Protein AF-B7Q9S5-F1 (afdb_monomer_lite)

Secondary structure (DSSP, 8-state):
-----------------THHHHHHHHHHHHHHHH-GGG--SSHHHHHHHHHHSS------HHHHHHHHHHTT--S----S--SS---------TT-TTHHHHHHHHHHHHHTTHHHHHHHHHS---S---THHHHTTS-----HHHHHHHHHHHHHHHHHHHHHHHHHHHHHHS---

Structure (mmCIF, N/CA/C/O backbone):
data_AF-B7Q9S5-F1
#
_entry.id   AF-B7Q9S5-F1
#
loop_
_atom_site.group_PDB
_atom_site.id
_atom_site.type_symbol
_atom_site.label_atom_id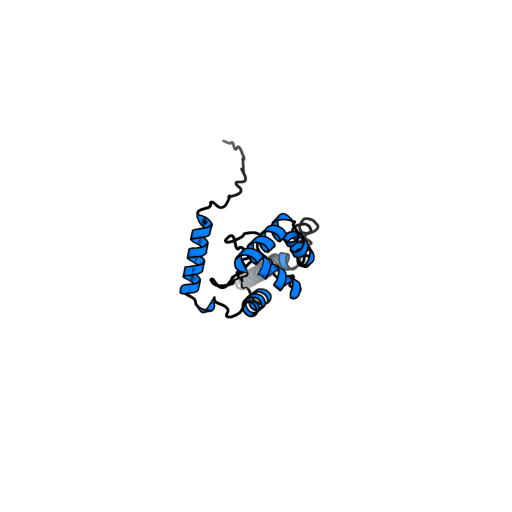
_atom_site.label_alt_id
_atom_site.label_comp_id
_atom_site.label_asym_id
_atom_site.label_entity_id
_atom_site.label_seq_id
_atom_site.pdbx_PDB_ins_code
_atom_site.Cartn_x
_atom_site.Cartn_y
_atom_site.Cartn_z
_atom_site.occupancy
_atom_site.B_iso_or_equiv
_atom_site.auth_seq_id
_atom_site.auth_comp_id
_atom_site.auth_asym_id
_atom_site.auth_atom_id
_atom_site.pdbx_PDB_model_num
ATOM 1 N N . MET A 1 1 ? 49.958 32.381 -12.993 1.00 36.09 1 MET A N 1
ATOM 2 C CA . MET A 1 1 ? 50.222 31.942 -11.601 1.00 36.09 1 MET A CA 1
ATOM 3 C C . MET A 1 1 ? 48.878 31.532 -11.014 1.00 36.09 1 MET A C 1
ATOM 5 O O . MET A 1 1 ? 48.011 32.384 -10.940 1.00 36.09 1 MET A O 1
ATOM 9 N N . LEU A 1 2 ? 48.546 30.232 -10.955 1.00 29.56 2 LEU A N 1
ATOM 10 C CA . LEU A 1 2 ? 48.777 29.331 -9.799 1.00 29.56 2 LEU A CA 1
ATOM 11 C C . LEU A 1 2 ? 48.291 30.002 -8.497 1.00 29.56 2 LEU A C 1
ATOM 13 O O . LEU A 1 2 ? 48.839 31.034 -8.139 1.00 29.56 2 LEU A O 1
ATOM 17 N N . LYS A 1 3 ? 47.311 29.487 -7.745 1.00 26.48 3 LYS A N 1
ATOM 18 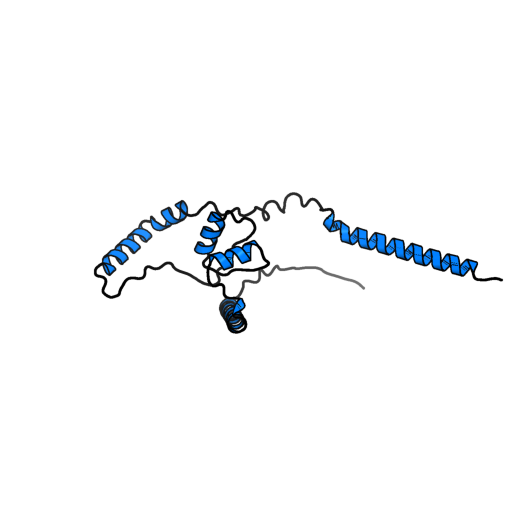C CA . LYS A 1 3 ? 47.212 28.105 -7.254 1.00 26.48 3 LYS A CA 1
ATOM 19 C C . LYS A 1 3 ? 45.807 27.827 -6.673 1.00 26.48 3 LYS A C 1
ATOM 21 O O . LYS A 1 3 ? 45.193 28.703 -6.079 1.00 26.48 3 LYS A O 1
ATOM 26 N N . THR A 1 4 ? 45.358 26.591 -6.861 1.00 43.56 4 THR A N 1
ATOM 27 C CA . THR A 1 4 ? 44.243 25.868 -6.217 1.00 43.56 4 THR A CA 1
ATOM 28 C C . THR A 1 4 ? 44.254 25.911 -4.687 1.00 43.56 4 THR A C 1
ATOM 30 O O . THR A 1 4 ? 45.339 25.878 -4.119 1.00 43.56 4 THR A O 1
ATOM 33 N N . ASP A 1 5 ? 43.079 25.751 -4.057 1.00 29.09 5 ASP A N 1
ATOM 34 C CA . ASP A 1 5 ? 42.894 24.640 -3.110 1.00 29.09 5 ASP A CA 1
ATOM 35 C C . ASP A 1 5 ? 41.444 24.138 -2.973 1.00 29.09 5 ASP A C 1
ATOM 37 O O . ASP A 1 5 ? 40.469 24.844 -3.219 1.00 29.09 5 ASP A O 1
ATOM 41 N N . ARG A 1 6 ? 41.358 22.834 -2.690 1.00 35.78 6 ARG A N 1
ATOM 42 C CA . ARG A 1 6 ? 40.204 21.928 -2.786 1.00 35.78 6 ARG A CA 1
ATOM 43 C C . ARG A 1 6 ? 39.380 21.837 -1.489 1.00 35.78 6 ARG A C 1
ATOM 45 O O . ARG A 1 6 ? 39.939 21.849 -0.405 1.00 35.78 6 ARG A O 1
ATOM 52 N N . LYS A 1 7 ? 38.105 21.461 -1.687 1.00 31.69 7 LYS A N 1
ATOM 53 C CA . LYS A 1 7 ? 37.241 20.578 -0.861 1.00 31.69 7 LYS A CA 1
ATOM 54 C C . LYS A 1 7 ? 36.783 21.049 0.533 1.00 31.69 7 LYS A C 1
ATOM 56 O O . LYS A 1 7 ? 37.533 21.016 1.496 1.00 31.69 7 LYS A O 1
ATOM 61 N N . SER A 1 8 ? 35.458 21.140 0.674 1.00 27.91 8 SER A N 1
ATOM 62 C CA . SER A 1 8 ? 34.717 20.272 1.601 1.00 27.91 8 SER A CA 1
ATOM 63 C C . SER A 1 8 ? 33.310 20.027 1.047 1.00 27.91 8 SER A C 1
ATOM 65 O O . SER A 1 8 ? 32.519 20.954 0.896 1.00 27.91 8 SER A O 1
ATOM 67 N N . VAL A 1 9 ? 33.034 18.776 0.676 1.00 38.50 9 VAL A N 1
ATOM 68 C CA . VAL A 1 9 ? 31.695 18.282 0.340 1.00 38.50 9 VAL A CA 1
ATOM 69 C C . VAL A 1 9 ? 31.073 17.865 1.667 1.00 38.50 9 VAL A C 1
ATOM 71 O O . VAL A 1 9 ? 31.363 16.786 2.178 1.00 38.50 9 VAL A O 1
ATOM 74 N N . GLY A 1 10 ? 30.284 18.759 2.258 1.00 28.42 10 GLY A N 1
ATOM 75 C CA . GLY A 1 10 ? 29.414 18.432 3.379 1.00 28.42 10 GLY A CA 1
ATOM 76 C C . GLY A 1 10 ? 28.127 17.831 2.833 1.00 28.42 10 GLY A C 1
ATOM 77 O O . GLY A 1 10 ? 27.318 18.547 2.249 1.00 28.42 10 GLY A O 1
ATOM 78 N N . GLY A 1 11 ? 27.967 16.516 2.984 1.00 35.59 11 GLY A N 1
ATOM 79 C CA . GLY A 1 11 ? 26.723 15.815 2.689 1.00 35.59 11 GLY A CA 1
ATOM 80 C C . GLY A 1 11 ? 25.596 16.354 3.564 1.00 35.59 11 GLY A C 1
ATOM 81 O O . GLY A 1 11 ? 25.526 16.057 4.753 1.00 35.59 11 GLY A O 1
ATOM 82 N N . GLY A 1 12 ? 24.723 17.159 2.965 1.00 25.23 12 GLY A N 1
ATOM 83 C CA . GLY A 1 12 ? 23.434 17.503 3.537 1.00 25.23 12 GLY A CA 1
ATOM 84 C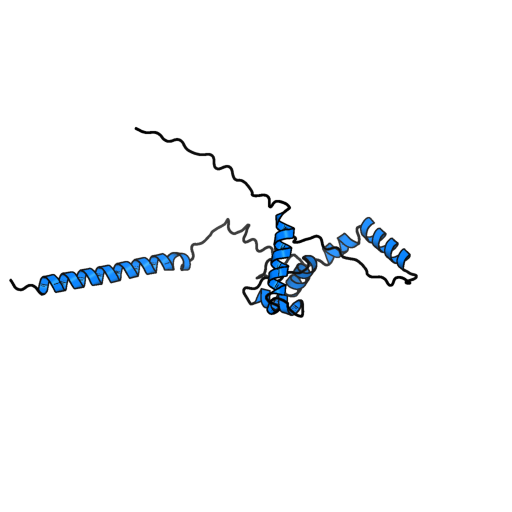 C . GLY A 1 12 ? 22.439 16.418 3.165 1.00 25.23 12 GLY A C 1
ATOM 85 O O . GLY A 1 12 ? 21.924 16.411 2.050 1.00 25.23 12 GLY A O 1
ATOM 86 N N . VAL A 1 13 ? 22.169 15.502 4.096 1.00 36.28 13 VAL A N 1
ATOM 87 C CA . VAL A 1 13 ? 20.916 14.744 4.086 1.00 36.28 13 VAL A CA 1
ATOM 88 C C . VAL A 1 13 ? 19.815 15.796 4.168 1.00 36.28 13 VAL A C 1
ATOM 90 O O . VAL A 1 13 ? 19.645 16.433 5.208 1.00 36.28 13 VAL A O 1
ATOM 93 N N . MET A 1 14 ? 19.125 16.050 3.055 1.00 32.09 14 MET A N 1
ATOM 94 C CA . MET A 1 14 ? 17.927 16.879 3.068 1.00 32.09 14 MET A CA 1
ATOM 95 C C . MET A 1 14 ? 16.873 16.124 3.879 1.00 32.09 14 MET A C 1
ATOM 97 O O . MET A 1 14 ? 16.194 15.237 3.368 1.00 32.09 14 MET A O 1
ATOM 101 N N . MET A 1 15 ? 16.775 16.444 5.171 1.00 36.47 15 MET A N 1
ATOM 102 C CA . MET A 1 15 ? 15.571 16.175 5.945 1.00 36.47 15 MET A CA 1
ATOM 103 C C . MET A 1 15 ? 14.417 16.855 5.211 1.00 36.47 15 MET A C 1
ATOM 105 O O . MET A 1 15 ? 14.398 18.081 5.096 1.00 36.47 15 MET A O 1
ATOM 109 N N . ALA A 1 16 ? 13.480 16.060 4.695 1.00 36.62 16 ALA A N 1
ATOM 110 C CA . ALA A 1 16 ? 12.209 16.571 4.214 1.00 36.62 16 ALA A CA 1
ATOM 111 C C . ALA A 1 16 ? 11.557 17.366 5.354 1.00 36.62 16 ALA A C 1
ATOM 113 O O . ALA A 1 16 ? 11.295 16.838 6.436 1.00 36.62 16 ALA A O 1
ATOM 114 N N . THR A 1 17 ? 11.370 18.662 5.129 1.00 37.50 17 THR A N 1
ATOM 115 C CA . THR A 1 17 ? 10.694 19.559 6.059 1.00 37.50 17 THR A CA 1
ATOM 116 C C . THR A 1 17 ? 9.200 19.204 6.157 1.00 37.50 17 THR A C 1
ATOM 118 O O . THR A 1 17 ? 8.618 18.721 5.175 1.00 37.50 17 THR A O 1
ATOM 121 N N . PRO A 1 18 ? 8.546 19.459 7.310 1.00 43.94 18 PRO A N 1
ATOM 122 C CA . PRO A 1 18 ? 7.142 19.099 7.563 1.00 43.94 18 PRO A CA 1
ATOM 123 C C . PRO A 1 18 ? 6.118 19.755 6.619 1.00 43.94 18 PRO A C 1
ATOM 125 O O . PRO A 1 18 ? 4.995 19.272 6.525 1.00 43.94 18 PRO A O 1
ATOM 128 N N . ASP A 1 19 ? 6.506 20.797 5.877 1.00 48.22 19 ASP A N 1
ATOM 129 C CA . ASP A 1 19 ? 5.649 21.492 4.900 1.00 48.22 19 ASP A CA 1
ATOM 130 C C . ASP A 1 19 ? 5.400 20.685 3.605 1.00 48.22 19 ASP A C 1
ATOM 132 O O . ASP A 1 19 ? 4.576 21.058 2.771 1.00 48.22 19 ASP A O 1
ATOM 136 N N . SER A 1 20 ? 6.105 19.566 3.407 1.00 60.62 20 SER A N 1
ATOM 137 C CA . SER A 1 20 ? 6.064 18.794 2.154 1.00 60.62 20 SER A CA 1
ATOM 138 C C . SER A 1 20 ? 4.908 17.789 2.062 1.00 60.62 20 SER A C 1
ATOM 140 O O . SER A 1 20 ? 4.405 17.535 0.964 1.00 60.62 20 SER A O 1
ATOM 142 N N . THR A 1 21 ? 4.432 17.235 3.182 1.00 60.59 21 THR A N 1
ATOM 143 C CA . THR A 1 21 ? 3.412 16.168 3.172 1.00 60.59 21 THR A CA 1
ATOM 144 C C . THR A 1 21 ? 2.025 16.705 2.823 1.00 60.59 21 THR A C 1
ATOM 146 O O . THR A 1 21 ? 1.319 16.115 2.005 1.00 60.59 21 THR A O 1
ATOM 149 N N . GLU A 1 22 ? 1.645 17.860 3.375 1.00 65.62 22 GLU A N 1
ATOM 150 C CA . GLU A 1 22 ? 0.353 18.500 3.094 1.00 65.62 22 GLU A CA 1
ATOM 151 C C . GLU A 1 22 ? 0.275 18.994 1.639 1.00 65.62 22 GLU A C 1
ATOM 153 O O . GLU A 1 22 ? -0.730 18.785 0.955 1.00 65.62 22 GLU A O 1
ATOM 158 N N . GLY A 1 23 ? 1.375 19.546 1.111 1.00 76.00 23 GLY A N 1
ATOM 159 C CA . GLY A 1 23 ? 1.498 19.900 -0.306 1.00 76.00 23 GLY A CA 1
ATOM 160 C C . GLY A 1 23 ? 1.416 18.686 -1.239 1.00 76.00 23 GLY A C 1
ATOM 161 O O . GLY A 1 23 ? 0.751 18.739 -2.277 1.00 76.00 23 GLY A O 1
ATOM 162 N N . THR A 1 24 ? 2.023 17.563 -0.846 1.00 77.12 24 THR A N 1
ATOM 163 C CA . THR A 1 24 ? 1.987 16.312 -1.618 1.00 77.12 24 THR A CA 1
ATOM 164 C C . THR A 1 24 ? 0.576 15.728 -1.668 1.00 77.12 24 THR A C 1
ATOM 166 O O . THR A 1 24 ? 0.082 15.415 -2.750 1.00 77.12 24 THR A O 1
ATOM 169 N N . LEU A 1 25 ? -0.122 15.648 -0.530 1.00 81.06 25 LEU A N 1
ATOM 170 C CA . LEU A 1 25 ? -1.500 15.149 -0.473 1.00 81.06 25 LEU A CA 1
ATOM 171 C C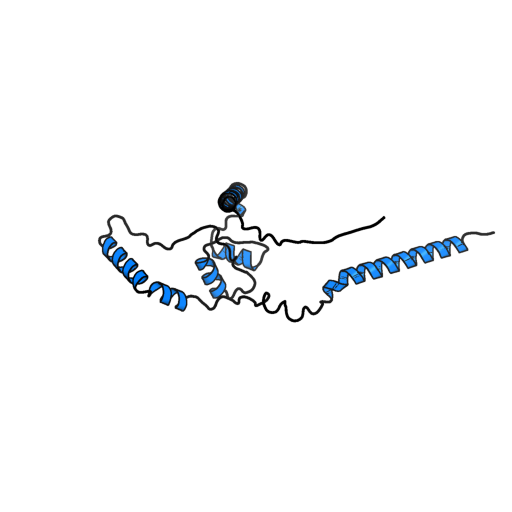 . LEU A 1 25 ? -2.470 16.032 -1.269 1.00 81.06 25 LEU A C 1
ATOM 173 O O . LEU A 1 25 ? -3.321 15.512 -1.992 1.00 81.06 25 LEU A O 1
ATOM 177 N N . ASN A 1 26 ? -2.312 17.356 -1.199 1.00 84.62 26 ASN A N 1
ATOM 178 C CA . ASN A 1 26 ? -3.113 18.285 -1.998 1.00 84.62 26 ASN A CA 1
ATOM 179 C C . ASN A 1 26 ? -2.856 18.123 -3.502 1.00 84.62 26 ASN A C 1
ATOM 181 O O . ASN A 1 26 ? -3.799 18.158 -4.293 1.00 84.62 26 ASN A O 1
ATOM 185 N N . THR A 1 27 ? -1.608 17.880 -3.902 1.00 84.94 27 THR A N 1
ATOM 186 C CA . THR A 1 27 ? -1.255 17.621 -5.306 1.00 84.94 27 THR A CA 1
ATOM 187 C C . THR A 1 27 ? -1.867 16.310 -5.799 1.00 84.94 27 THR A C 1
ATOM 189 O O . THR A 1 27 ? -2.493 16.283 -6.858 1.00 84.94 27 THR A O 1
ATOM 192 N N . ILE A 1 28 ? -1.756 15.232 -5.011 1.00 84.94 28 ILE A N 1
ATOM 193 C CA . ILE A 1 28 ? -2.385 13.935 -5.310 1.00 84.94 28 ILE A CA 1
ATOM 194 C C . ILE A 1 28 ? -3.896 14.110 -5.479 1.00 84.94 28 ILE A C 1
ATOM 196 O O . ILE A 1 28 ? -4.475 13.624 -6.449 1.00 84.94 28 ILE A O 1
ATOM 200 N N . ARG A 1 29 ? -4.534 14.854 -4.572 1.00 85.44 29 ARG A N 1
ATOM 201 C CA . ARG A 1 29 ? -5.967 15.137 -4.644 1.00 85.44 29 ARG A CA 1
ATOM 202 C C . ARG A 1 29 ? -6.348 15.867 -5.932 1.00 85.44 29 ARG A C 1
ATOM 204 O O . ARG A 1 29 ? -7.268 15.423 -6.611 1.00 85.44 29 ARG A O 1
ATOM 211 N N . GLN A 1 30 ? -5.640 16.937 -6.294 1.00 89.38 30 GLN A N 1
ATOM 212 C CA . GLN A 1 30 ? -5.912 17.683 -7.530 1.00 89.38 30 GLN A CA 1
ATOM 213 C C . GLN A 1 30 ? -5.745 16.812 -8.782 1.00 89.38 30 GLN A C 1
ATOM 215 O O . GLN A 1 30 ? -6.529 16.925 -9.724 1.00 89.38 30 GLN A O 1
ATOM 220 N N . LEU A 1 31 ? -4.748 15.923 -8.795 1.00 86.75 31 LEU A N 1
ATOM 221 C CA . LEU A 1 31 ? -4.538 14.982 -9.896 1.00 86.75 31 LEU A CA 1
ATOM 222 C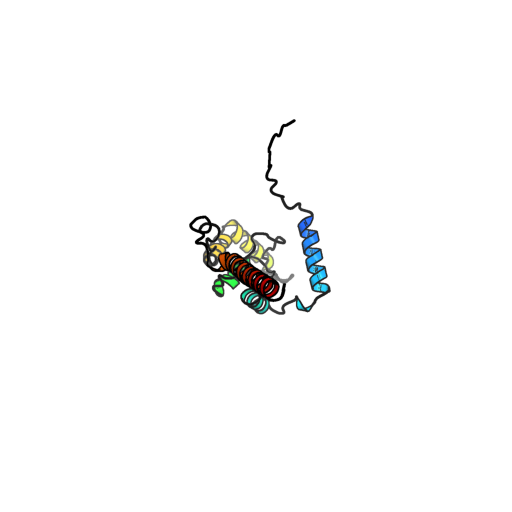 C . LEU A 1 31 ? -5.686 13.975 -10.015 1.00 86.75 31 LEU A C 1
ATOM 224 O O . LEU A 1 31 ? -6.158 13.736 -11.123 1.00 86.75 31 LEU A O 1
ATOM 228 N N . ILE A 1 32 ? -6.167 13.432 -8.894 1.00 88.56 32 ILE A N 1
ATOM 229 C CA . ILE A 1 32 ? -7.317 12.516 -8.858 1.00 88.56 32 ILE A CA 1
ATOM 230 C C . ILE A 1 32 ? -8.601 13.221 -9.312 1.00 88.56 32 ILE A C 1
ATOM 232 O O . ILE A 1 32 ? -9.356 12.669 -10.107 1.00 88.56 32 ILE A O 1
ATOM 236 N N . GLU A 1 33 ? -8.845 14.444 -8.835 1.00 88.94 33 GLU A N 1
ATOM 237 C CA . GLU A 1 33 ? -10.024 15.233 -9.216 1.00 88.94 33 GLU A CA 1
ATOM 238 C C . GLU A 1 33 ? -10.019 15.577 -10.714 1.00 88.94 33 GLU A C 1
ATOM 240 O O . GLU A 1 33 ? -11.071 15.580 -11.352 1.00 88.94 33 GLU A O 1
ATOM 245 N N . LYS A 1 34 ? -8.837 15.821 -11.296 1.00 88.88 34 LYS A N 1
ATOM 246 C CA . LYS A 1 34 ? -8.675 16.098 -12.729 1.00 88.88 34 LYS A CA 1
ATOM 247 C C . LYS A 1 34 ? -8.766 14.837 -13.596 1.00 88.88 34 LYS A C 1
ATOM 249 O O . LYS A 1 34 ? -9.289 14.908 -14.704 1.00 88.88 34 LYS A O 1
ATOM 254 N N . ASN A 1 35 ? -8.274 13.703 -13.095 1.00 85.31 35 ASN A N 1
ATOM 255 C CA . ASN A 1 35 ? -8.171 12.442 -13.826 1.00 85.31 35 ASN A CA 1
ATOM 256 C C . ASN A 1 35 ? -8.845 11.305 -13.042 1.00 85.31 35 ASN A C 1
ATOM 258 O O . ASN A 1 35 ? -8.185 10.522 -12.355 1.00 85.31 35 ASN A O 1
ATOM 262 N N . GLY A 1 36 ? -10.165 11.170 -13.193 1.00 76.75 36 GLY A N 1
ATOM 263 C CA . GLY A 1 36 ? -10.950 10.140 -12.498 1.00 76.75 36 GLY A CA 1
ATOM 264 C C . GLY A 1 36 ? -10.540 8.691 -12.809 1.00 76.75 36 GLY A C 1
ATOM 265 O O . GLY A 1 36 ? -10.819 7.797 -12.016 1.00 76.75 36 GLY A O 1
ATOM 266 N N . GLU A 1 37 ? -9.828 8.452 -13.914 1.00 81.44 37 GLU A N 1
ATOM 267 C CA . GLU A 1 37 ? -9.294 7.134 -14.300 1.00 81.44 37 GLU A CA 1
ATOM 268 C C . GLU A 1 37 ? -8.186 6.618 -13.364 1.00 81.44 37 GLU A C 1
ATOM 270 O O . GLU A 1 37 ? -7.880 5.425 -13.364 1.00 81.44 37 GLU A O 1
ATOM 275 N N . LEU A 1 38 ? -7.599 7.498 -12.541 1.00 82.44 38 LEU A N 1
ATOM 276 C CA . LEU A 1 38 ? -6.605 7.121 -11.532 1.00 82.44 38 LEU A CA 1
ATOM 277 C C . LEU A 1 38 ? -7.223 6.338 -10.364 1.00 82.44 38 LEU A C 1
ATOM 279 O O . LEU A 1 38 ? -6.503 5.636 -9.651 1.00 82.44 38 LEU A O 1
ATOM 283 N N . LEU A 1 39 ? -8.541 6.445 -10.163 1.00 87.75 39 LEU A N 1
ATOM 284 C CA . LEU A 1 39 ? -9.254 5.728 -9.114 1.00 87.75 39 LEU A CA 1
ATOM 285 C C . LEU A 1 39 ? -9.594 4.311 -9.564 1.00 87.75 39 LEU A C 1
ATOM 287 O O . LEU A 1 39 ? -10.266 4.084 -10.569 1.00 87.75 39 LEU A O 1
ATOM 291 N N . VAL A 1 40 ? -9.178 3.341 -8.758 1.00 89.12 40 VAL A N 1
ATOM 292 C CA . VAL A 1 40 ? -9.524 1.936 -8.961 1.00 89.12 40 VAL A CA 1
ATOM 293 C C . VAL A 1 40 ? -10.735 1.549 -8.106 1.00 89.12 40 VAL A C 1
ATOM 295 O O . VAL A 1 40 ? -10.828 1.951 -6.946 1.00 89.12 40 VAL A O 1
ATOM 298 N N . PRO A 1 41 ? -11.665 0.731 -8.630 1.00 88.31 41 PRO A N 1
ATOM 299 C CA . PRO A 1 41 ? -12.905 0.397 -7.926 1.00 88.31 41 PRO A CA 1
ATOM 300 C C . PRO A 1 41 ? -12.695 -0.571 -6.756 1.00 88.31 41 PRO A C 1
ATOM 302 O O . PRO A 1 41 ? -13.543 -0.678 -5.872 1.00 88.31 41 PRO A O 1
ATOM 305 N N . ARG A 1 42 ? -11.599 -1.338 -6.772 1.00 89.62 42 ARG A N 1
ATOM 306 C CA . ARG A 1 42 ? -11.265 -2.332 -5.748 1.00 89.62 42 ARG A CA 1
ATOM 307 C C . ARG A 1 42 ? -9.763 -2.392 -5.546 1.00 89.62 42 ARG A C 1
ATOM 309 O O . ARG A 1 42 ? -8.998 -2.277 -6.502 1.00 89.62 42 ARG A O 1
ATOM 316 N N . LYS A 1 43 ? -9.369 -2.706 -4.315 1.00 88.38 43 LYS A N 1
ATOM 317 C CA . LYS A 1 43 ? -7.976 -2.934 -3.929 1.00 88.38 43 LYS A CA 1
ATOM 318 C C . LYS A 1 43 ? -7.274 -3.984 -4.793 1.00 88.38 43 LYS A C 1
ATOM 320 O O . LYS A 1 43 ? -6.150 -3.761 -5.223 1.00 88.38 43 LYS A O 1
ATOM 325 N N . SER A 1 44 ? -7.946 -5.096 -5.098 1.00 88.12 44 SER A N 1
ATOM 326 C CA . SER A 1 44 ? -7.375 -6.158 -5.937 1.00 88.12 44 SER A CA 1
ATOM 327 C C . SER A 1 44 ? -7.000 -5.673 -7.340 1.00 88.12 44 SER A C 1
ATOM 329 O O . SER A 1 44 ? -5.998 -6.115 -7.881 1.00 88.12 44 SER A O 1
ATOM 331 N N . VAL A 1 45 ? -7.769 -4.739 -7.911 1.00 90.88 45 VAL A N 1
ATOM 332 C CA . VAL A 1 45 ? -7.491 -4.158 -9.234 1.00 90.88 45 VAL A CA 1
ATOM 333 C C . VAL A 1 45 ? -6.286 -3.222 -9.171 1.00 90.88 45 VAL A C 1
ATOM 335 O O . VAL A 1 45 ? -5.440 -3.268 -10.055 1.00 90.88 45 VAL A O 1
ATOM 338 N N . GLY A 1 46 ? -6.187 -2.396 -8.123 1.00 90.56 46 GLY A N 1
ATOM 339 C CA . GLY A 1 46 ? -5.025 -1.525 -7.914 1.00 90.56 46 GLY A CA 1
ATOM 340 C C . GLY A 1 46 ? -3.728 -2.309 -7.735 1.00 90.56 46 GLY A C 1
ATOM 341 O O . GLY A 1 46 ? -2.718 -1.973 -8.344 1.00 90.56 46 GLY A O 1
ATOM 342 N N . LEU A 1 47 ? -3.781 -3.391 -6.954 1.00 89.94 47 LEU A N 1
ATOM 343 C CA . LEU A 1 47 ? -2.639 -4.278 -6.746 1.00 89.94 47 LEU A CA 1
ATOM 344 C C . LEU A 1 47 ? -2.244 -5.038 -8.017 1.00 89.94 47 LEU A C 1
ATOM 346 O O . LEU A 1 47 ? -1.062 -5.089 -8.330 1.00 89.94 47 LEU A O 1
ATOM 350 N N . ASP A 1 48 ? -3.200 -5.594 -8.768 1.00 89.38 48 ASP A N 1
ATOM 351 C CA . ASP A 1 48 ? -2.896 -6.311 -10.017 1.00 89.38 48 ASP A CA 1
ATOM 352 C C . ASP A 1 48 ? -2.271 -5.383 -11.070 1.00 89.38 48 ASP A C 1
ATOM 354 O O . ASP A 1 48 ? -1.301 -5.769 -11.719 1.00 89.38 48 ASP A O 1
ATOM 358 N N . LYS A 1 49 ? -2.743 -4.130 -11.173 1.00 90.00 49 LYS A N 1
ATOM 359 C CA . LYS A 1 49 ? -2.098 -3.106 -12.010 1.00 90.00 49 LYS A CA 1
ATOM 360 C C . LYS A 1 49 ? -0.668 -2.825 -11.563 1.00 90.00 49 LYS A C 1
ATOM 362 O O . LYS A 1 49 ? 0.234 -2.874 -12.388 1.00 90.00 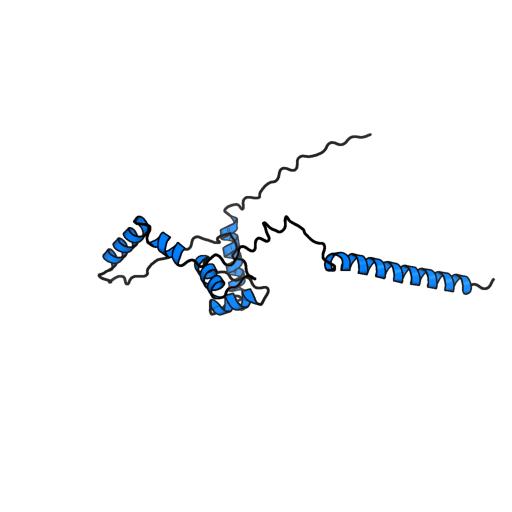49 LYS A O 1
ATOM 367 N N . ALA A 1 50 ? -0.447 -2.607 -10.265 1.00 90.00 50 ALA A N 1
ATOM 368 C CA . ALA A 1 50 ? 0.892 -2.352 -9.732 1.00 90.00 50 ALA A CA 1
ATOM 369 C C . ALA A 1 50 ? 1.869 -3.524 -9.938 1.00 90.00 50 ALA A C 1
ATOM 371 O O . ALA A 1 50 ? 3.076 -3.322 -9.986 1.00 90.00 50 ALA A O 1
ATOM 372 N N . LEU A 1 51 ? 1.360 -4.752 -10.065 1.00 88.25 51 LEU A N 1
ATOM 373 C CA . LEU A 1 51 ? 2.176 -5.942 -10.311 1.00 88.25 51 LEU A CA 1
ATOM 374 C C . LEU A 1 51 ? 2.559 -6.137 -11.783 1.00 88.25 51 LEU A C 1
ATOM 376 O O . LEU A 1 51 ? 3.517 -6.860 -12.058 1.00 88.25 51 LEU A O 1
ATOM 380 N N . ARG A 1 52 ? 1.799 -5.566 -12.725 1.00 87.50 52 ARG A N 1
ATOM 381 C CA . ARG A 1 52 ? 1.917 -5.854 -14.167 1.00 87.50 52 ARG A CA 1
ATOM 382 C C . ARG A 1 52 ? 2.303 -4.653 -15.019 1.00 87.50 52 ARG A C 1
ATOM 384 O O . ARG A 1 52 ? 2.789 -4.837 -16.131 1.00 87.50 52 ARG A O 1
ATOM 391 N N . GLU A 1 53 ? 2.041 -3.453 -14.530 1.00 88.12 53 GLU A N 1
ATOM 392 C CA . GLU A 1 53 ? 2.188 -2.196 -15.254 1.00 88.12 53 GLU A CA 1
ATOM 393 C C . GLU A 1 53 ? 3.107 -1.252 -14.468 1.00 88.12 53 GLU A C 1
ATOM 395 O O . GLU A 1 53 ? 3.349 -1.447 -13.277 1.00 88.12 53 GLU A O 1
ATOM 400 N N . ASP A 1 54 ? 3.595 -0.199 -15.125 1.00 86.12 54 ASP A N 1
ATOM 401 C CA . ASP A 1 54 ? 4.304 0.901 -14.464 1.00 86.12 54 ASP A CA 1
ATOM 402 C C . ASP A 1 54 ? 3.296 1.784 -13.703 1.00 86.12 54 ASP A C 1
ATOM 404 O O . ASP A 1 54 ? 2.892 2.860 -14.149 1.00 86.12 54 ASP A O 1
ATOM 408 N N . TYR A 1 55 ? 2.780 1.249 -12.593 1.00 85.75 55 TYR A N 1
ATOM 409 C CA . TYR A 1 55 ? 1.706 1.846 -11.809 1.00 85.75 55 TYR A CA 1
ATOM 410 C C . TYR A 1 55 ? 1.992 1.746 -10.309 1.00 85.75 55 TYR A C 1
ATOM 412 O O . TYR A 1 55 ? 2.165 0.663 -9.754 1.00 85.75 55 TYR A O 1
ATOM 420 N N . ALA A 1 56 ? 1.965 2.886 -9.619 1.00 87.19 56 ALA A N 1
ATOM 421 C CA . ALA A 1 56 ? 2.065 2.937 -8.165 1.00 87.19 56 ALA A CA 1
ATOM 422 C C . ALA A 1 56 ? 0.669 2.972 -7.526 1.00 87.19 56 ALA A C 1
ATOM 424 O O . ALA A 1 56 ? -0.159 3.823 -7.856 1.00 87.19 56 ALA A O 1
ATOM 425 N N . TYR A 1 57 ? 0.424 2.076 -6.569 1.00 89.31 57 TYR A N 1
ATOM 426 C CA . TYR A 1 57 ? -0.836 1.999 -5.833 1.00 89.31 57 TYR A CA 1
ATOM 427 C C . TYR A 1 57 ? -0.667 2.464 -4.380 1.00 89.31 57 TYR A C 1
ATOM 429 O O . TYR A 1 57 ? 0.214 1.988 -3.665 1.00 89.31 57 TYR A O 1
ATOM 437 N N . ILE A 1 58 ? -1.530 3.385 -3.935 1.00 88.62 58 ILE A N 1
ATOM 438 C CA . ILE A 1 58 ? -1.528 3.933 -2.571 1.00 88.62 58 ILE A CA 1
ATOM 439 C C . ILE A 1 58 ? -2.633 3.254 -1.750 1.00 88.62 58 ILE A C 1
ATOM 441 O O . ILE A 1 58 ? -3.810 3.336 -2.096 1.00 88.62 58 ILE A O 1
ATOM 445 N N . ASP A 1 59 ? -2.254 2.620 -0.640 1.00 88.00 59 ASP A N 1
ATOM 446 C CA . ASP A 1 59 ? -3.150 2.029 0.365 1.00 88.00 59 ASP A CA 1
ATOM 447 C C . ASP A 1 59 ? -2.437 2.004 1.734 1.00 88.00 59 ASP A C 1
ATOM 449 O O . ASP A 1 59 ? -1.260 2.349 1.860 1.00 88.00 59 ASP A O 1
ATOM 453 N N . THR A 1 60 ? -3.149 1.600 2.780 1.00 85.50 60 THR A N 1
ATOM 454 C CA . THR A 1 60 ? -2.609 1.359 4.118 1.00 85.50 60 THR A CA 1
ATOM 455 C C . THR A 1 60 ? -1.449 0.364 4.088 1.00 85.50 60 THR A C 1
ATOM 457 O O . THR A 1 60 ? -1.518 -0.701 3.469 1.00 85.50 60 THR A O 1
ATOM 460 N N . ARG A 1 61 ? -0.384 0.669 4.835 1.00 81.88 61 ARG A N 1
ATOM 461 C CA . ARG A 1 61 ? 0.839 -0.146 4.876 1.00 81.88 61 ARG A CA 1
ATOM 462 C C . ARG A 1 61 ? 0.588 -1.589 5.307 1.00 81.88 61 ARG A C 1
ATOM 464 O O . ARG A 1 61 ? 1.099 -2.514 4.680 1.00 81.88 61 ARG A O 1
ATOM 471 N N . MET A 1 62 ? -0.213 -1.784 6.356 1.00 77.69 62 MET A N 1
ATOM 472 C CA . MET A 1 62 ? -0.628 -3.121 6.797 1.00 77.69 62 MET A CA 1
ATOM 473 C C . MET A 1 62 ? -1.408 -3.852 5.704 1.00 77.69 62 MET A C 1
ATOM 475 O O . MET A 1 62 ? -1.139 -5.018 5.427 1.00 77.69 62 MET A O 1
ATOM 479 N N . GLY A 1 63 ? -2.325 -3.147 5.038 1.00 81.75 63 GLY A N 1
ATOM 480 C CA . GLY A 1 63 ? -3.091 -3.700 3.936 1.00 81.75 63 GLY A CA 1
ATOM 481 C C . GLY A 1 63 ? -2.216 -4.136 2.760 1.00 81.75 63 GLY A C 1
ATOM 482 O O . GLY A 1 63 ? -2.508 -5.173 2.166 1.00 81.75 63 GLY A O 1
ATOM 483 N N . LEU A 1 64 ? -1.190 -3.363 2.401 1.00 84.94 64 LEU A N 1
ATOM 484 C CA . LEU A 1 64 ? -0.258 -3.712 1.325 1.00 84.94 64 LEU A CA 1
ATOM 485 C C . LEU A 1 64 ? 0.606 -4.915 1.706 1.00 84.94 64 LEU A C 1
ATOM 487 O O . LEU A 1 64 ? 0.709 -5.853 0.924 1.00 84.94 64 LEU A O 1
ATOM 491 N N . ARG A 1 65 ? 1.175 -4.926 2.919 1.00 80.19 65 ARG A N 1
ATOM 492 C CA . ARG A 1 65 ? 2.022 -6.034 3.390 1.00 80.19 65 ARG A CA 1
ATOM 493 C C . ARG A 1 65 ? 1.289 -7.370 3.404 1.00 80.19 65 ARG A C 1
ATOM 495 O O . ARG A 1 65 ? 1.838 -8.342 2.899 1.00 80.19 65 ARG A O 1
ATOM 502 N N . GLY A 1 66 ? 0.067 -7.406 3.940 1.00 79.25 66 GLY A N 1
ATOM 503 C CA . GLY A 1 66 ? -0.741 -8.627 3.947 1.00 79.25 66 GLY A CA 1
ATOM 504 C C . GLY A 1 66 ? -1.042 -9.110 2.529 1.00 79.25 66 GLY A C 1
ATOM 505 O O . GLY A 1 66 ? -0.707 -10.232 2.170 1.00 79.25 66 GLY A O 1
ATOM 506 N N . ALA A 1 67 ? -1.569 -8.224 1.679 1.00 82.06 67 ALA A N 1
ATOM 507 C CA . ALA A 1 67 ? -1.975 -8.607 0.329 1.00 82.06 67 ALA A CA 1
ATOM 508 C C . ALA A 1 67 ? -0.795 -9.046 -0.560 1.00 82.06 67 ALA A C 1
ATOM 510 O O . ALA A 1 67 ? -0.918 -10.011 -1.311 1.00 82.06 67 ALA A O 1
ATOM 511 N N . LEU A 1 68 ? 0.352 -8.362 -0.486 1.00 83.00 68 LEU A N 1
ATOM 512 C CA . LEU A 1 68 ? 1.542 -8.731 -1.263 1.00 83.00 68 LEU A CA 1
ATOM 513 C C . LEU A 1 68 ? 2.144 -10.056 -0.799 1.00 83.00 68 LEU A C 1
ATOM 515 O O . LEU A 1 68 ? 2.628 -10.827 -1.627 1.00 83.00 68 LEU A O 1
ATOM 519 N N . ALA A 1 69 ? 2.094 -10.338 0.501 1.00 76.69 69 ALA A N 1
ATOM 520 C CA . ALA A 1 69 ? 2.551 -11.609 1.029 1.00 76.69 69 ALA A CA 1
ATOM 521 C C . ALA A 1 69 ? 1.637 -12.773 0.621 1.00 76.69 69 ALA A C 1
ATOM 523 O O . ALA A 1 69 ? 2.150 -13.804 0.190 1.00 76.69 69 ALA A O 1
ATOM 524 N N . ASP A 1 70 ? 0.313 -12.587 0.654 1.00 77.50 70 ASP A N 1
ATOM 525 C CA . ASP A 1 70 ? -0.654 -13.586 0.174 1.00 77.50 70 ASP A CA 1
ATOM 526 C C . ASP A 1 70 ? -0.449 -13.913 -1.313 1.00 77.50 70 ASP A C 1
ATOM 528 O O . ASP A 1 70 ? -0.583 -15.059 -1.741 1.00 77.50 70 ASP A O 1
ATOM 532 N N . MET A 1 71 ? -0.091 -12.903 -2.110 1.00 75.69 71 MET A N 1
ATOM 533 C CA . MET A 1 71 ? 0.186 -13.052 -3.541 1.00 75.69 71 MET A CA 1
ATOM 534 C C . MET A 1 71 ? 1.624 -13.494 -3.849 1.00 75.69 71 MET A C 1
ATOM 536 O O . MET A 1 71 ? 1.950 -13.704 -5.016 1.00 75.69 71 MET A O 1
ATOM 540 N N . ASN A 1 72 ? 2.486 -13.632 -2.833 1.00 74.81 72 ASN A N 1
ATOM 541 C CA . ASN A 1 72 ? 3.923 -13.884 -2.977 1.00 74.81 72 ASN A CA 1
ATOM 542 C C . ASN A 1 72 ? 4.599 -12.936 -3.993 1.00 74.81 72 ASN A C 1
ATOM 544 O O . ASN A 1 72 ? 5.443 -13.333 -4.800 1.00 74.81 72 ASN A O 1
ATOM 548 N N . ALA A 1 73 ? 4.178 -11.672 -3.984 1.00 76.31 73 ALA A N 1
ATOM 549 C CA . ALA A 1 73 ? 4.625 -10.659 -4.922 1.00 76.31 73 ALA A CA 1
ATOM 550 C C . ALA A 1 73 ? 6.006 -10.123 -4.522 1.00 76.31 73 ALA A C 1
ATOM 552 O O . ALA A 1 73 ? 6.127 -9.334 -3.588 1.00 76.31 73 ALA A O 1
ATOM 553 N N . THR A 1 74 ? 7.054 -10.539 -5.237 1.00 72.69 74 THR A N 1
ATOM 554 C CA . THR A 1 74 ? 8.439 -10.083 -4.999 1.00 72.69 74 THR A CA 1
ATOM 555 C C . THR A 1 74 ? 8.879 -8.941 -5.914 1.00 72.69 74 THR A C 1
ATOM 557 O O . THR A 1 74 ? 9.998 -8.463 -5.786 1.00 72.69 74 THR A O 1
ATOM 560 N N . THR A 1 75 ? 8.047 -8.549 -6.880 1.00 74.12 75 THR A N 1
ATOM 561 C CA . THR A 1 75 ? 8.369 -7.533 -7.897 1.00 74.12 75 THR A CA 1
ATOM 562 C C . THR A 1 75 ? 7.969 -6.117 -7.491 1.00 74.12 75 THR A C 1
ATOM 564 O O . THR A 1 75 ? 8.310 -5.173 -8.193 1.00 74.12 75 THR A O 1
ATOM 567 N N . VAL A 1 76 ? 7.247 -5.963 -6.377 1.00 76.62 76 VAL A N 1
ATOM 568 C CA . VAL A 1 76 ? 6.724 -4.677 -5.903 1.00 76.62 76 VAL A CA 1
ATOM 569 C C . VAL A 1 76 ? 7.255 -4.408 -4.505 1.00 76.62 76 VAL A C 1
ATOM 571 O O . VAL A 1 76 ? 7.177 -5.264 -3.623 1.00 76.62 76 VAL A O 1
ATOM 574 N N . GLU A 1 77 ? 7.767 -3.200 -4.297 1.00 79.31 77 GLU A N 1
ATOM 575 C CA . GLU A 1 77 ? 8.258 -2.745 -3.003 1.00 79.31 77 GLU A CA 1
ATOM 576 C C . GLU A 1 77 ? 7.230 -1.841 -2.315 1.00 79.31 77 GLU A C 1
ATOM 578 O O . GLU A 1 77 ? 6.622 -0.960 -2.926 1.00 79.31 77 GLU A O 1
ATOM 583 N N . VAL A 1 78 ? 7.051 -2.038 -1.008 1.00 81.81 78 VAL A N 1
ATOM 584 C CA . VAL A 1 78 ? 6.289 -1.103 -0.177 1.00 81.81 78 VAL A CA 1
ATOM 585 C C . VAL A 1 78 ? 7.239 -0.020 0.317 1.00 81.81 78 VAL A C 1
ATOM 587 O O . VAL A 1 78 ? 8.114 -0.303 1.138 1.00 81.81 78 VAL A O 1
ATOM 590 N N . SER A 1 79 ? 7.024 1.217 -0.141 1.00 78.69 79 SER A N 1
ATOM 591 C CA . SER A 1 79 ? 7.788 2.390 0.301 1.00 78.69 79 SER A CA 1
ATOM 592 C C . SER A 1 79 ? 7.889 2.471 1.830 1.00 78.69 79 SER A C 1
ATOM 594 O O . SER A 1 79 ? 6.962 2.128 2.572 1.00 78.69 79 SER A O 1
ATOM 596 N N . SER A 1 80 ? 9.048 2.914 2.318 1.00 70.81 80 SER A N 1
ATOM 597 C CA . SER A 1 80 ? 9.329 3.041 3.749 1.00 70.81 80 SER A CA 1
ATOM 598 C C . SER A 1 80 ? 8.660 4.258 4.394 1.00 70.81 80 SER A C 1
ATOM 600 O O . SER A 1 80 ? 8.452 4.239 5.611 1.00 70.81 80 SER A O 1
ATOM 602 N N . GLY A 1 81 ? 8.325 5.273 3.590 1.00 71.38 81 GLY A N 1
ATOM 603 C CA . GLY A 1 81 ? 7.696 6.515 4.028 1.00 71.38 81 GLY A CA 1
ATOM 604 C C . GLY A 1 81 ? 6.182 6.389 4.164 1.00 71.38 81 GLY A C 1
ATOM 605 O O . GLY A 1 81 ? 5.511 5.851 3.285 1.00 71.38 81 GLY A O 1
ATOM 606 N N . ASP A 1 82 ? 5.646 6.931 5.255 1.00 73.31 82 ASP A N 1
ATOM 607 C CA . ASP A 1 82 ? 4.211 6.968 5.510 1.00 73.31 82 ASP A CA 1
ATOM 608 C C . ASP A 1 82 ? 3.648 8.344 5.103 1.00 73.31 82 ASP A C 1
ATOM 610 O O . ASP A 1 82 ? 4.161 9.387 5.509 1.00 73.31 82 ASP A O 1
ATOM 614 N N . LEU A 1 83 ? 2.573 8.358 4.306 1.00 74.31 83 LEU A N 1
ATOM 615 C CA . LEU A 1 83 ? 1.870 9.590 3.897 1.00 74.31 83 LEU A CA 1
ATOM 616 C C . LEU A 1 83 ? 0.936 10.140 4.995 1.00 74.31 83 LEU A C 1
ATOM 618 O O . LEU A 1 83 ? 0.313 11.185 4.820 1.00 74.31 83 LEU A O 1
ATOM 622 N N . GLY A 1 84 ? 0.822 9.433 6.121 1.00 70.50 84 GLY A N 1
ATOM 623 C CA . GLY A 1 84 ? 0.022 9.819 7.276 1.00 70.50 84 GLY A CA 1
ATOM 624 C C . GLY A 1 84 ? -0.108 8.687 8.294 1.00 70.50 84 GLY A C 1
ATOM 625 O O . GLY A 1 84 ? 0.236 7.538 8.018 1.00 70.50 84 GLY A O 1
ATOM 626 N N . ASN A 1 85 ? -0.653 9.006 9.468 1.00 69.75 85 ASN A N 1
ATOM 627 C CA . ASN A 1 85 ? -0.932 8.013 10.503 1.00 69.75 85 ASN A CA 1
ATOM 628 C C . ASN A 1 85 ? -2.330 7.428 10.299 1.00 69.75 85 ASN A C 1
ATOM 630 O O . ASN A 1 85 ? -3.333 8.124 10.457 1.00 69.75 85 ASN A O 1
ATOM 634 N N . THR A 1 86 ? -2.401 6.142 9.966 1.00 68.94 86 THR A N 1
ATOM 635 C CA . THR A 1 86 ? -3.660 5.389 9.952 1.00 68.94 86 THR A CA 1
ATOM 636 C C . THR A 1 86 ? -3.748 4.517 11.196 1.00 68.94 86 THR A C 1
ATOM 638 O O . THR A 1 86 ? -2.812 3.791 11.519 1.00 68.94 86 THR A O 1
ATOM 641 N N . TYR A 1 87 ? -4.884 4.581 11.889 1.00 72.88 87 TYR A N 1
ATOM 642 C CA . TYR A 1 87 ? -5.163 3.762 13.066 1.00 72.88 87 TYR A CA 1
ATOM 643 C C . TYR A 1 87 ? -6.317 2.808 12.771 1.00 72.88 87 TYR A C 1
ATOM 645 O O . TYR A 1 87 ? -7.306 3.192 12.145 1.00 72.88 87 TYR A O 1
ATOM 653 N N . PHE A 1 88 ? -6.212 1.572 13.258 1.00 74.00 88 PHE A N 1
ATOM 654 C CA . PHE A 1 88 ? -7.345 0.653 13.282 1.00 74.00 88 PHE A CA 1
ATOM 655 C C . PHE A 1 88 ? -8.282 1.038 14.422 1.00 74.00 88 PHE A C 1
ATOM 657 O O . PHE A 1 88 ? -7.857 1.410 15.515 1.00 74.00 88 PHE A O 1
ATOM 664 N N . SER A 1 89 ? -9.581 0.995 14.159 1.00 79.75 89 SER A N 1
ATOM 665 C CA . SER A 1 89 ? -10.610 1.340 15.135 1.00 79.75 89 SER A CA 1
ATOM 666 C C . SER A 1 89 ? -11.855 0.506 14.887 1.00 79.75 89 SER A C 1
ATOM 668 O O . SER A 1 89 ? -12.150 0.126 13.756 1.00 79.75 89 SER A O 1
ATOM 670 N N . MET A 1 90 ? -12.593 0.223 15.956 1.00 83.00 90 MET A N 1
ATOM 671 C CA . MET A 1 90 ? -13.841 -0.527 15.883 1.00 83.00 90 MET A CA 1
ATOM 672 C C . MET A 1 90 ? -15.023 0.441 15.848 1.00 83.00 90 MET A C 1
ATOM 674 O O . MET A 1 90 ? -15.205 1.248 16.760 1.00 83.00 90 MET A O 1
ATOM 678 N N . ALA A 1 91 ? -15.846 0.350 14.804 1.00 85.50 91 ALA A N 1
ATOM 679 C CA . ALA A 1 91 ? -17.105 1.079 14.741 1.00 85.50 91 ALA A CA 1
ATOM 680 C C . ALA A 1 91 ? -18.175 0.336 15.556 1.00 85.50 91 ALA A C 1
ATOM 682 O O . ALA A 1 91 ? -18.429 -0.845 15.332 1.00 85.50 91 ALA A O 1
ATOM 683 N N . ILE A 1 92 ? -18.814 1.033 16.498 1.00 89.12 92 ILE A N 1
ATOM 684 C CA . ILE A 1 92 ? -19.867 0.478 17.358 1.00 89.12 92 ILE A CA 1
ATOM 685 C C . ILE A 1 92 ? -21.105 1.372 17.247 1.00 89.12 92 ILE A C 1
ATOM 687 O O . ILE A 1 92 ? -21.000 2.601 17.295 1.00 89.12 92 ILE A O 1
ATOM 691 N N . GLN A 1 93 ? -22.293 0.771 17.116 1.00 92.88 93 GLN A N 1
ATOM 692 C CA . GLN A 1 93 ? -23.555 1.513 17.105 1.00 92.88 93 GLN A CA 1
ATOM 693 C C . GLN A 1 93 ? -23.700 2.342 18.389 1.00 92.88 93 GLN A C 1
ATOM 695 O O . GLN A 1 93 ? -23.445 1.850 19.487 1.00 92.88 93 GLN A O 1
ATOM 700 N N . LYS A 1 94 ? -24.148 3.600 18.267 1.00 88.75 94 LYS A N 1
ATOM 701 C CA . LYS A 1 94 ? -24.230 4.539 19.404 1.00 88.75 94 LYS A CA 1
ATOM 702 C C . LYS A 1 94 ? -25.028 3.993 20.595 1.00 88.75 94 LYS A C 1
ATOM 704 O O . LYS A 1 94 ? -24.675 4.280 21.731 1.00 88.75 94 LYS A O 1
ATOM 709 N N . THR A 1 95 ? -26.070 3.207 20.330 1.00 93.56 95 THR A N 1
ATOM 710 C CA . THR A 1 95 ? -26.970 2.605 21.327 1.00 93.56 95 THR A CA 1
ATOM 711 C C . THR A 1 95 ? -26.567 1.184 21.737 1.00 93.56 95 THR A C 1
ATOM 713 O O . THR A 1 95 ? -27.354 0.483 22.367 1.00 93.56 95 THR A O 1
ATOM 716 N N . CYS A 1 96 ? -25.375 0.715 21.357 1.00 92.88 96 CYS A N 1
ATOM 717 C CA . CYS A 1 96 ? -24.917 -0.627 21.697 1.00 92.88 96 CYS A CA 1
ATOM 718 C C . CYS A 1 96 ? -24.647 -0.747 23.201 1.00 92.88 96 CYS A C 1
ATOM 720 O O . CYS A 1 96 ? -23.778 -0.060 23.740 1.00 92.88 96 CYS A O 1
ATOM 722 N N . PHE A 1 97 ? -25.342 -1.678 23.853 1.00 94.50 97 PHE A N 1
ATOM 723 C CA . PHE A 1 97 ? -25.171 -1.980 25.276 1.00 94.50 97 PHE A CA 1
ATOM 724 C C . PHE A 1 97 ? -23.735 -2.409 25.627 1.00 94.50 97 PHE A C 1
ATOM 726 O O . PHE A 1 97 ? -23.217 -2.065 26.683 1.00 94.50 97 PHE A O 1
ATOM 733 N N . TYR A 1 98 ? -23.048 -3.103 24.715 1.00 92.25 98 TYR A N 1
ATOM 734 C CA . TYR A 1 98 ? -21.702 -3.636 24.948 1.00 92.25 98 TYR A CA 1
ATOM 735 C C . TYR A 1 98 ? -20.568 -2.632 24.724 1.00 92.25 98 TYR A C 1
ATOM 737 O O . TYR A 1 98 ? -19.403 -3.006 24.838 1.00 92.25 98 TYR A O 1
ATOM 745 N N . LYS A 1 99 ? -20.870 -1.369 24.399 1.00 91.12 99 LYS A N 1
ATOM 746 C CA . LYS A 1 99 ? -19.853 -0.367 24.052 1.00 91.12 99 LYS A CA 1
ATOM 747 C C . LYS A 1 99 ? -18.746 -0.265 25.109 1.00 91.12 99 LYS A C 1
ATOM 749 O O . LYS A 1 99 ? -17.573 -0.348 24.762 1.00 91.12 99 LYS A O 1
ATOM 754 N N . GLU A 1 100 ? -19.107 -0.132 26.386 1.00 90.44 100 GLU A N 1
ATOM 755 C CA . GLU A 1 100 ? -18.119 -0.010 27.468 1.00 90.44 100 GLU A CA 1
ATOM 756 C C . GLU A 1 100 ? -17.301 -1.289 27.669 1.00 90.44 100 GLU A C 1
ATOM 758 O O . GLU A 1 100 ? -16.092 -1.223 27.898 1.00 90.44 100 GLU A O 1
ATOM 763 N N . ALA A 1 101 ? -17.942 -2.454 27.542 1.00 91.44 101 ALA A N 1
ATOM 764 C CA . ALA A 1 101 ? -17.264 -3.740 27.643 1.00 91.44 101 ALA A CA 1
ATOM 765 C C . ALA A 1 101 ? -16.217 -3.899 26.528 1.00 91.44 101 ALA A C 1
ATOM 767 O O . ALA A 1 101 ? -15.070 -4.242 26.812 1.00 91.44 101 ALA A O 1
ATOM 768 N N . PHE A 1 102 ? -16.569 -3.569 25.280 1.00 90.00 102 PHE A N 1
ATOM 769 C CA . PHE A 1 102 ? -15.637 -3.607 24.151 1.00 90.00 102 PHE A CA 1
ATOM 770 C C . PHE A 1 102 ? -14.480 -2.623 24.301 1.00 90.00 102 PHE A C 1
ATOM 772 O O . PHE A 1 102 ? -13.343 -2.992 24.008 1.00 90.00 102 PHE A O 1
ATOM 779 N N . SER A 1 103 ? -14.729 -1.403 24.787 1.00 88.56 103 SER A N 1
ATOM 780 C CA . SER A 1 103 ? -13.657 -0.438 25.053 1.00 88.56 103 SER A CA 1
ATOM 781 C C . SER A 1 103 ? -12.682 -0.961 26.108 1.00 88.56 103 SER A C 1
ATOM 783 O O . SER A 1 103 ? -11.472 -0.901 25.901 1.00 88.56 103 SER A O 1
ATOM 785 N N . ARG A 1 104 ? -13.193 -1.547 27.198 1.00 91.62 104 ARG A N 1
ATOM 786 C CA . ARG A 1 104 ? -12.360 -2.102 28.273 1.00 91.62 104 ARG A CA 1
ATOM 787 C C . ARG A 1 104 ? -11.537 -3.303 27.811 1.00 91.62 104 ARG A C 1
ATOM 789 O O . ARG A 1 104 ? -10.355 -3.381 28.124 1.00 91.62 104 ARG A O 1
ATOM 796 N N . ILE A 1 105 ? -12.142 -4.219 27.054 1.00 90.69 105 ILE A N 1
ATOM 797 C CA . ILE A 1 105 ? -11.439 -5.389 26.510 1.00 90.69 105 ILE A CA 1
ATOM 798 C C . ILE A 1 105 ? -10.374 -4.950 25.504 1.00 90.69 105 ILE A C 1
ATOM 800 O O . ILE A 1 105 ? -9.247 -5.426 25.577 1.00 90.69 105 ILE A O 1
ATOM 804 N N . SER A 1 106 ? -10.700 -4.017 24.605 1.00 87.44 106 SER A N 1
ATOM 805 C CA . SER A 1 106 ? -9.733 -3.473 23.643 1.00 87.44 106 SER A CA 1
ATOM 806 C C . SER A 1 106 ? -8.533 -2.847 24.353 1.00 87.44 106 SER A C 1
ATOM 808 O O . SER A 1 106 ? -7.395 -3.133 23.997 1.00 87.44 106 SER A O 1
ATOM 810 N N . GLN A 1 107 ? -8.777 -2.051 25.399 1.00 88.88 107 GLN A N 1
ATOM 811 C CA . GLN A 1 107 ? -7.712 -1.462 26.207 1.00 88.88 107 GLN A CA 1
ATOM 812 C C . GLN A 1 107 ? -6.861 -2.540 26.889 1.00 88.88 107 GLN A C 1
ATOM 814 O O . GLN A 1 107 ? -5.639 -2.517 26.775 1.00 88.88 107 GLN A O 1
ATOM 819 N N . TRP A 1 108 ? -7.496 -3.531 27.516 1.00 90.94 108 TRP A N 1
ATOM 820 C CA . TRP A 1 108 ? -6.790 -4.642 28.150 1.00 90.94 108 TRP A CA 1
ATOM 821 C C . TRP A 1 108 ? -5.940 -5.449 27.154 1.00 90.94 108 TRP A C 1
ATOM 823 O O . TRP A 1 108 ? -4.815 -5.831 27.469 1.00 90.94 108 TRP A O 1
ATOM 833 N N . LEU A 1 109 ? -6.431 -5.692 25.935 1.00 87.56 109 LEU A N 1
ATOM 834 C CA . LEU A 1 109 ? -5.683 -6.392 24.882 1.00 87.56 109 LEU A CA 1
ATOM 835 C C . LEU A 1 109 ? -4.433 -5.622 24.438 1.00 87.56 109 LEU A C 1
ATOM 837 O O . LEU A 1 109 ? -3.407 -6.240 24.141 1.00 87.56 109 LEU A O 1
ATOM 841 N N . VAL A 1 110 ? -4.512 -4.290 24.405 1.00 85.12 110 VAL A N 1
ATOM 842 C CA . VAL A 1 110 ? -3.370 -3.419 24.102 1.00 85.12 110 VAL A CA 1
ATOM 843 C C . VAL A 1 110 ? -2.374 -3.420 25.261 1.00 85.12 110 VAL A C 1
ATOM 845 O O . VAL A 1 110 ? -1.193 -3.678 25.046 1.00 85.12 110 VAL A O 1
ATOM 848 N N . GLU A 1 111 ? -2.842 -3.202 26.491 1.00 88.94 111 GLU A N 1
ATOM 849 C CA . GLU A 1 111 ? -1.995 -3.141 27.693 1.00 88.94 111 GLU A CA 1
ATOM 850 C C . GLU A 1 111 ? -1.300 -4.474 27.997 1.00 88.94 111 GLU A C 1
ATOM 852 O O . GLU A 1 111 ? -0.148 -4.498 28.424 1.00 88.94 111 GLU A O 1
ATOM 857 N N . SER A 1 112 ? -1.974 -5.595 27.741 1.00 91.50 112 SER A N 1
ATOM 858 C CA . SER A 1 112 ? -1.408 -6.935 27.925 1.00 91.50 112 SER A CA 1
ATOM 859 C C . SER A 1 112 ? -0.476 -7.375 26.790 1.00 91.50 112 SER A C 1
ATOM 861 O O . SER A 1 112 ? 0.143 -8.433 26.890 1.00 91.50 112 SER A O 1
ATOM 863 N N . GLY A 1 113 ? -0.383 -6.608 25.698 1.00 85.62 113 GLY A N 1
ATOM 864 C CA . GLY A 1 113 ? 0.469 -6.921 24.549 1.00 85.62 113 GLY A CA 1
ATOM 865 C C . GLY A 1 113 ? -0.014 -8.085 23.674 1.00 85.62 113 GLY A C 1
ATOM 866 O O . GLY A 1 113 ? 0.693 -8.463 22.739 1.00 85.62 113 GLY A O 1
ATOM 867 N N . HIS A 1 114 ? -1.210 -8.637 23.920 1.00 86.31 114 HIS A N 1
ATOM 868 C CA . HIS A 1 114 ? -1.779 -9.713 23.095 1.00 86.31 114 HIS A CA 1
ATOM 869 C C . HIS A 1 114 ? -1.943 -9.280 21.641 1.00 86.31 114 HIS A C 1
ATOM 871 O O . HIS A 1 114 ? -1.621 -10.045 20.738 1.00 86.31 114 HIS A O 1
ATOM 877 N N . PHE A 1 115 ? -2.370 -8.034 21.417 1.00 80.06 115 PHE A N 1
ATOM 878 C CA . PHE A 1 115 ? -2.540 -7.504 20.068 1.00 80.06 115 PHE A CA 1
ATOM 879 C C . PHE A 1 115 ? -1.219 -7.490 19.284 1.00 80.06 115 PHE A C 1
ATOM 881 O O . PHE A 1 115 ? -1.163 -7.977 18.163 1.00 80.06 115 PHE A O 1
ATOM 888 N N . ILE A 1 116 ? -0.133 -7.021 19.910 1.00 79.56 116 ILE A N 1
ATOM 889 C CA . ILE A 1 116 ? 1.207 -6.983 19.298 1.00 79.56 116 ILE A CA 1
ATOM 890 C C . ILE A 1 116 ? 1.712 -8.401 19.014 1.00 79.56 116 ILE A C 1
ATOM 892 O O . ILE A 1 116 ? 2.367 -8.645 18.001 1.00 79.56 116 ILE A O 1
ATOM 896 N N . LYS A 1 117 ? 1.430 -9.343 19.920 1.00 83.12 117 LYS A N 1
ATOM 897 C CA . LYS A 1 117 ? 1.798 -10.747 19.739 1.00 83.12 117 LYS A CA 1
ATOM 898 C C . LYS A 1 117 ? 1.093 -11.344 18.520 1.00 83.12 117 LYS A C 1
ATOM 900 O O . LYS A 1 117 ? 1.775 -11.884 17.657 1.00 83.12 117 LYS A O 1
ATOM 905 N N . TRP A 1 118 ? -0.228 -11.209 18.433 1.00 82.56 118 TRP A N 1
ATOM 906 C CA . TRP A 1 118 ? -1.002 -11.725 17.301 1.00 82.56 118 TRP A CA 1
ATOM 907 C C . TRP A 1 118 ? -0.624 -11.049 15.991 1.00 82.56 118 TRP A C 1
ATOM 909 O O . TRP A 1 118 ? -0.447 -11.732 14.993 1.00 82.56 118 TRP A O 1
ATOM 919 N N . GLU A 1 119 ? -0.389 -9.736 16.004 1.00 77.06 119 GLU A N 1
ATOM 920 C CA . GLU A 1 119 ? 0.080 -9.019 14.819 1.00 77.06 119 GLU A CA 1
ATOM 921 C C . GLU A 1 119 ? 1.412 -9.587 14.301 1.00 77.06 119 GLU A C 1
ATOM 923 O O . GLU A 1 119 ? 1.592 -9.738 13.098 1.00 77.06 119 GLU A O 1
ATOM 928 N N . ARG A 1 120 ? 2.347 -9.951 15.189 1.00 74.88 120 ARG A N 1
ATOM 929 C CA . ARG A 1 120 ? 3.611 -10.592 14.784 1.00 74.88 120 ARG A CA 1
ATOM 930 C C . ARG A 1 120 ? 3.441 -12.030 14.307 1.00 74.88 120 ARG A C 1
ATOM 932 O O . ARG A 1 120 ? 4.231 -12.464 13.478 1.00 74.88 120 ARG A O 1
ATOM 939 N N . GLU A 1 121 ? 2.487 -12.768 14.867 1.00 80.25 121 GLU A N 1
ATOM 940 C CA . GLU A 1 121 ? 2.200 -14.156 14.482 1.00 80.25 121 GLU A CA 1
ATOM 941 C C . GLU A 1 121 ? 1.488 -14.230 13.125 1.00 80.25 121 GLU A C 1
ATOM 943 O O . GLU A 1 121 ? 1.785 -15.118 12.330 1.00 80.25 121 GLU A O 1
ATOM 948 N N . GLU A 1 122 ? 0.585 -13.288 12.849 1.00 70.81 122 GLU A N 1
ATOM 949 C CA . GLU A 1 122 ? -0.144 -13.199 11.583 1.00 70.81 122 GLU A CA 1
ATOM 950 C C . GLU A 1 122 ? 0.632 -12.471 10.491 1.00 70.81 122 GLU A C 1
ATOM 952 O O . GLU A 1 122 ? 0.323 -12.674 9.320 1.00 70.81 122 GLU A O 1
ATOM 957 N N . GLN A 1 123 ? 1.626 -11.635 10.824 1.00 63.44 123 GLN A N 1
ATOM 958 C CA . GLN A 1 123 ? 2.461 -11.005 9.805 1.00 63.44 123 GLN A CA 1
ATOM 959 C C . GLN A 1 123 ? 3.254 -12.088 9.059 1.00 63.44 123 GLN A C 1
ATOM 961 O O . GLN A 1 123 ? 4.177 -12.681 9.629 1.00 63.44 123 GLN A O 1
ATOM 966 N N . PRO A 1 124 ? 2.941 -12.340 7.775 1.00 58.88 124 PRO A N 1
ATOM 967 C CA . PRO A 1 124 ? 3.717 -13.276 6.985 1.00 58.88 124 PRO A CA 1
ATOM 968 C C . PRO A 1 124 ? 5.167 -12.781 6.909 1.00 58.88 124 PRO A C 1
ATOM 970 O O . PRO A 1 124 ? 5.407 -11.567 6.976 1.00 58.88 124 PRO A O 1
ATOM 973 N N . PRO A 1 125 ? 6.151 -13.694 6.782 1.00 56.88 125 PRO A N 1
ATOM 974 C CA . PRO A 1 125 ? 7.543 -13.307 6.619 1.00 56.88 125 PRO A CA 1
ATOM 975 C C . PRO A 1 125 ? 7.605 -12.290 5.489 1.00 56.88 125 PRO A C 1
ATOM 977 O O . PRO A 1 125 ? 7.186 -12.591 4.374 1.00 56.88 125 PRO A O 1
ATOM 980 N N . ASN A 1 126 ? 8.050 -11.076 5.832 1.00 53.75 126 ASN A N 1
ATOM 981 C CA . ASN A 1 126 ? 8.091 -9.916 4.948 1.00 53.75 126 ASN A CA 1
ATOM 982 C C . ASN A 1 126 ? 8.535 -10.406 3.558 1.00 53.75 126 ASN A C 1
ATOM 984 O O . ASN A 1 126 ? 9.648 -10.954 3.494 1.00 53.75 126 ASN A O 1
ATOM 988 N N . PRO A 1 127 ? 7.680 -10.333 2.509 1.00 47.56 127 PRO A N 1
ATOM 989 C CA . PRO A 1 127 ? 8.028 -10.843 1.189 1.00 47.56 127 PRO A CA 1
ATOM 990 C C . PRO A 1 127 ? 9.345 -10.175 0.863 1.00 47.56 127 PRO A C 1
ATOM 992 O O . PRO A 1 127 ? 9.428 -8.952 0.956 1.00 47.56 127 PRO A O 1
ATOM 995 N N . ARG A 1 128 ? 10.378 -11.018 0.747 1.00 47.78 128 ARG A N 1
ATOM 996 C CA . ARG A 1 128 ? 11.798 -10.690 0.902 1.00 47.78 128 ARG A CA 1
ATOM 997 C C . ARG A 1 128 ? 12.037 -9.192 0.730 1.00 47.78 128 ARG A C 1
ATOM 999 O O . ARG A 1 128 ? 11.822 -8.675 -0.361 1.00 47.78 128 ARG A O 1
ATOM 1006 N N . LYS A 1 129 ? 12.612 -8.534 1.746 1.00 45.44 129 LYS A N 1
ATOM 1007 C CA . LYS A 1 129 ? 13.632 -7.534 1.419 1.00 45.44 129 LYS A CA 1
ATOM 1008 C C . LYS A 1 129 ? 14.593 -8.293 0.521 1.00 45.44 129 LYS A C 1
ATOM 1010 O O . LYS A 1 129 ? 15.393 -9.091 1.011 1.00 45.44 129 LYS A O 1
ATOM 1015 N N . THR A 1 130 ? 14.408 -8.201 -0.788 1.00 42.47 130 THR A N 1
ATOM 1016 C CA . THR A 1 130 ? 15.430 -8.586 -1.728 1.00 42.47 130 THR A CA 1
ATOM 1017 C C . THR A 1 130 ? 16.619 -7.801 -1.226 1.00 42.47 130 THR A C 1
ATOM 1019 O O . THR A 1 130 ? 16.574 -6.576 -1.156 1.00 42.47 130 THR A O 1
ATOM 1022 N N . ASN A 1 131 ? 17.612 -8.524 -0.714 1.00 38.50 131 ASN A N 1
ATOM 1023 C CA . ASN A 1 131 ? 18.902 -8.000 -0.294 1.00 38.50 131 ASN A CA 1
ATOM 1024 C C . ASN A 1 131 ? 19.625 -7.424 -1.524 1.00 38.50 131 ASN A C 1
ATOM 1026 O O . ASN A 1 131 ? 20.786 -7.734 -1.738 1.00 38.50 131 ASN A O 1
ATOM 1030 N N . ILE A 1 132 ? 18.953 -6.650 -2.374 1.00 48.78 132 ILE A N 1
ATOM 1031 C CA . ILE A 1 132 ? 19.591 -5.885 -3.431 1.00 48.78 132 ILE A CA 1
ATOM 1032 C C . ILE A 1 132 ? 20.506 -4.890 -2.712 1.00 48.78 132 ILE A C 1
ATOM 1034 O O . ILE A 1 132 ? 21.706 -4.962 -2.908 1.00 48.78 132 ILE A O 1
ATOM 1038 N N . ASP A 1 133 ? 20.031 -4.219 -1.658 1.00 41.59 133 ASP A N 1
ATOM 1039 C CA . ASP A 1 133 ? 20.869 -3.294 -0.878 1.00 41.59 133 ASP A CA 1
ATOM 1040 C C . ASP A 1 133 ? 22.064 -3.928 -0.128 1.00 41.59 133 ASP A C 1
ATOM 1042 O O . ASP A 1 133 ? 22.988 -3.214 0.256 1.00 41.59 133 ASP A O 1
ATOM 1046 N N . ILE A 1 134 ? 22.081 -5.250 0.118 1.00 43.97 134 ILE A N 1
ATOM 1047 C CA . ILE A 1 134 ? 23.191 -5.922 0.839 1.00 43.97 134 ILE A CA 1
ATOM 1048 C C . ILE A 1 134 ? 24.059 -6.781 -0.100 1.00 43.97 134 ILE A C 1
ATOM 1050 O O . ILE A 1 134 ? 25.235 -7.003 0.188 1.00 43.97 134 ILE A O 1
ATOM 1054 N N . VAL A 1 135 ? 23.530 -7.231 -1.243 1.00 42.34 135 VAL A N 1
ATOM 1055 C CA . VAL A 1 135 ? 24.276 -8.005 -2.254 1.00 42.34 135 VAL A CA 1
ATOM 1056 C C . VAL A 1 135 ? 24.811 -7.115 -3.382 1.00 42.34 135 VAL A C 1
ATOM 1058 O O . VAL A 1 135 ? 25.789 -7.490 -4.015 1.00 42.34 135 VAL A O 1
ATOM 1061 N N . GLU A 1 136 ? 24.296 -5.902 -3.588 1.00 42.59 136 GLU A N 1
ATOM 1062 C CA . GLU A 1 136 ? 24.810 -4.961 -4.601 1.00 42.59 136 GLU A CA 1
ATOM 1063 C C . GLU A 1 136 ? 26.215 -4.415 -4.265 1.00 42.59 136 GLU A C 1
ATOM 1065 O O . GLU A 1 136 ? 26.926 -3.917 -5.134 1.00 42.59 136 GLU A O 1
ATOM 1070 N N . ALA A 1 137 ? 26.694 -4.614 -3.032 1.00 45.56 137 ALA A N 1
ATOM 1071 C CA . ALA A 1 137 ? 28.099 -4.399 -2.677 1.00 45.56 137 ALA A CA 1
ATOM 1072 C C . ALA A 1 137 ? 29.023 -5.583 -3.046 1.00 45.56 137 ALA A C 1
ATOM 1074 O O . ALA A 1 137 ? 30.246 -5.462 -2.957 1.00 45.56 137 ALA A O 1
ATOM 1075 N N . ALA A 1 138 ? 28.472 -6.730 -3.455 1.00 51.56 138 ALA A N 1
ATOM 1076 C CA . ALA A 1 138 ? 29.216 -7.943 -3.765 1.00 51.56 138 ALA A CA 1
ATOM 1077 C C . ALA A 1 138 ? 28.955 -8.383 -5.215 1.00 51.56 138 ALA A C 1
ATOM 1079 O O . ALA A 1 138 ? 28.040 -9.143 -5.514 1.00 51.56 138 ALA A O 1
ATOM 1080 N N . SER A 1 139 ? 29.841 -7.934 -6.107 1.00 54.47 139 SER A N 1
ATOM 1081 C CA . SER A 1 139 ? 29.958 -8.315 -7.523 1.00 54.47 139 SER A CA 1
ATOM 1082 C C . SER A 1 139 ? 28.832 -7.850 -8.451 1.00 54.47 139 SER A C 1
ATOM 1084 O O . SER A 1 139 ? 28.057 -8.641 -8.976 1.00 54.47 139 SER A O 1
ATOM 1086 N N . SER A 1 140 ? 28.841 -6.557 -8.774 1.00 44.84 140 SER A N 1
ATOM 1087 C CA . SER A 1 140 ? 28.339 -6.066 -10.058 1.00 44.84 140 SER A CA 1
ATOM 1088 C C . SER A 1 140 ? 29.171 -6.695 -11.190 1.00 44.84 140 SER A C 1
ATOM 1090 O O . SER A 1 140 ? 30.206 -6.158 -11.596 1.00 44.84 140 SER A O 1
ATOM 1092 N N . SER A 1 141 ? 28.788 -7.889 -11.647 1.00 61.34 141 SER A N 1
ATOM 1093 C CA . SER A 1 141 ? 29.311 -8.453 -12.889 1.00 61.34 141 SER A CA 1
ATOM 1094 C C . SER A 1 141 ? 28.765 -7.611 -14.035 1.00 61.34 141 SER A C 1
ATOM 1096 O O . SER A 1 141 ? 27.553 -7.568 -14.221 1.00 61.34 141 SER A O 1
ATOM 1098 N N . LEU A 1 142 ? 29.651 -6.921 -14.754 1.00 62.31 142 LEU A N 1
ATOM 1099 C CA . LEU A 1 142 ? 29.286 -6.116 -15.919 1.00 62.31 142 LEU A CA 1
ATOM 1100 C C . LEU A 1 142 ? 28.474 -6.961 -16.903 1.00 62.31 142 LEU A C 1
ATOM 1102 O O . LEU A 1 142 ? 28.962 -7.996 -17.368 1.00 62.31 142 LEU A O 1
ATOM 1106 N N . ASP A 1 143 ? 27.259 -6.514 -17.204 1.00 75.12 143 ASP A N 1
ATOM 1107 C CA . ASP A 1 143 ? 26.393 -7.182 -18.165 1.00 75.12 143 ASP A CA 1
ATOM 1108 C C . ASP A 1 143 ? 26.706 -6.675 -19.582 1.00 75.12 143 ASP A C 1
ATOM 1110 O O . ASP A 1 143 ? 27.174 -5.555 -19.804 1.00 75.12 143 ASP A O 1
ATOM 1114 N N . LEU A 1 144 ? 26.468 -7.516 -20.583 1.00 69.75 144 LEU A N 1
ATOM 1115 C CA . LEU A 1 144 ? 26.765 -7.224 -21.986 1.00 69.75 144 LEU A CA 1
ATOM 1116 C C . LEU A 1 144 ? 25.902 -6.058 -22.513 1.00 69.75 144 LEU A C 1
ATOM 1118 O O . LEU A 1 144 ? 26.291 -5.374 -23.463 1.00 69.75 144 LEU A O 1
ATOM 1122 N N . SER A 1 145 ? 24.773 -5.779 -21.849 1.00 75.81 145 SER A N 1
ATOM 1123 C CA . SER A 1 145 ? 23.934 -4.597 -22.072 1.00 75.81 145 SER A CA 1
ATOM 1124 C C . SER A 1 145 ? 24.671 -3.278 -21.832 1.00 75.81 145 SER A C 1
ATOM 1126 O O . SER A 1 145 ? 24.447 -2.322 -22.575 1.00 75.81 145 SER A O 1
ATOM 1128 N N . ASP A 1 146 ? 25.602 -3.228 -20.875 1.00 74.75 146 ASP A N 1
ATOM 1129 C CA . ASP A 1 146 ? 26.355 -2.009 -20.541 1.00 74.75 146 ASP A CA 1
ATOM 1130 C C . ASP A 1 146 ? 27.361 -1.643 -21.648 1.00 74.75 146 ASP A C 1
ATOM 1132 O O . ASP A 1 146 ? 27.689 -0.473 -21.880 1.00 74.75 146 ASP A O 1
ATOM 1136 N N . PHE A 1 147 ? 27.808 -2.649 -22.407 1.00 78.44 147 PHE A N 1
ATOM 1137 C CA . PHE A 1 147 ? 28.721 -2.492 -23.540 1.00 78.44 147 PHE A CA 1
ATOM 1138 C C . PHE A 1 147 ? 28.017 -2.256 -24.877 1.00 78.44 147 PHE A C 1
ATOM 1140 O O . PHE A 1 147 ? 28.681 -1.907 -25.856 1.00 78.44 147 PHE A O 1
ATOM 1147 N N . LEU A 1 148 ? 26.690 -2.398 -24.944 1.00 83.75 148 LEU A N 1
ATOM 1148 C CA . LEU A 1 148 ? 25.940 -2.256 -26.191 1.00 83.75 148 LEU A CA 1
ATOM 1149 C C . LEU A 1 148 ? 26.101 -0.847 -26.787 1.00 83.75 148 LEU A C 1
ATOM 1151 O O . LEU A 1 148 ? 26.322 -0.694 -27.987 1.00 83.75 148 LEU A O 1
ATOM 1155 N N . SER A 1 149 ? 26.077 0.180 -25.933 1.00 76.50 149 SER A N 1
ATOM 1156 C CA . SER A 1 149 ? 26.304 1.578 -26.321 1.00 76.50 149 SER A CA 1
ATOM 1157 C C . SER A 1 149 ? 27.698 1.789 -26.927 1.00 76.50 149 SER A C 1
ATOM 1159 O O . SER A 1 149 ? 27.840 2.429 -27.969 1.00 76.50 149 SER A O 1
ATOM 1161 N N . HIS A 1 150 ? 28.721 1.179 -26.329 1.00 85.38 150 HIS A N 1
ATOM 1162 C CA . HIS A 1 150 ? 30.106 1.250 -26.788 1.00 85.38 150 HIS A CA 1
ATOM 1163 C C . HIS A 1 150 ? 30.303 0.519 -28.124 1.00 85.38 150 HIS A C 1
ATOM 1165 O O . HIS A 1 150 ? 30.975 1.035 -29.017 1.00 85.38 150 HIS A O 1
ATOM 1171 N N . LEU A 1 151 ? 29.672 -0.646 -28.298 1.00 85.56 151 LEU A N 1
ATOM 1172 C CA . LEU A 1 151 ? 29.679 -1.407 -29.551 1.00 85.56 151 LEU A CA 1
ATOM 1173 C C . LEU A 1 151 ? 29.009 -0.642 -30.697 1.00 85.56 151 LEU A C 1
ATOM 1175 O O . LEU A 1 151 ? 29.549 -0.602 -31.803 1.00 85.56 151 LEU A O 1
ATOM 1179 N N . VAL A 1 152 ? 27.871 0.004 -30.433 1.00 87.81 152 VAL A N 1
ATOM 1180 C CA . VAL A 1 152 ? 27.162 0.826 -31.425 1.00 87.81 152 VAL A CA 1
ATOM 1181 C C . VAL A 1 152 ? 28.019 2.014 -31.867 1.00 87.81 152 VAL A C 1
ATOM 1183 O O . VAL A 1 152 ? 28.125 2.273 -33.065 1.00 87.81 152 VAL A O 1
ATOM 1186 N N . ILE A 1 153 ? 28.685 2.699 -30.932 1.00 89.75 153 ILE A N 1
ATOM 1187 C CA . ILE A 1 153 ? 29.585 3.817 -31.255 1.00 89.75 153 ILE A CA 1
ATOM 1188 C C . ILE A 1 153 ? 30.786 3.334 -32.078 1.00 89.75 153 ILE A C 1
ATOM 1190 O O . ILE A 1 153 ? 31.158 3.978 -33.059 1.00 89.75 153 ILE A O 1
ATOM 1194 N N . LEU A 1 154 ? 31.374 2.191 -31.720 1.00 91.12 154 LEU A N 1
ATOM 1195 C CA . LEU A 1 154 ? 32.541 1.642 -32.410 1.00 91.12 154 LEU A CA 1
ATOM 1196 C C . LEU A 1 154 ? 32.212 1.216 -33.850 1.00 91.12 154 LEU A C 1
ATOM 1198 O O . LEU A 1 154 ? 32.936 1.569 -34.781 1.00 91.12 154 LEU A O 1
ATOM 1202 N N . LEU A 1 155 ? 31.091 0.518 -34.050 1.00 91.31 155 LEU A N 1
ATOM 1203 C CA . LEU A 1 155 ? 30.616 0.123 -35.380 1.00 91.31 155 LEU A CA 1
ATOM 1204 C C . LEU A 1 155 ? 30.185 1.337 -36.216 1.00 91.31 155 LEU A C 1
ATOM 1206 O O . LEU A 1 155 ? 30.508 1.421 -37.405 1.00 91.31 155 LEU A O 1
ATOM 1210 N N . GLY A 1 156 ? 29.517 2.312 -35.596 1.00 90.44 156 GLY A N 1
ATOM 1211 C CA . GLY A 1 156 ? 29.160 3.576 -36.238 1.00 90.44 156 GLY A CA 1
ATOM 1212 C C . GLY A 1 156 ? 30.393 4.350 -36.711 1.00 90.44 156 GLY A C 1
ATOM 1213 O O . GLY A 1 156 ? 30.469 4.745 -37.871 1.00 90.44 156 GLY A O 1
ATOM 1214 N N . GLY A 1 157 ? 31.409 4.493 -35.858 1.00 89.38 157 GLY A N 1
ATOM 1215 C CA . GLY A 1 157 ? 32.668 5.147 -36.221 1.00 89.38 157 GLY A CA 1
ATOM 1216 C C . GLY A 1 157 ? 33.425 4.413 -37.331 1.00 89.38 157 GLY A C 1
ATOM 1217 O O . GLY A 1 157 ? 33.942 5.047 -38.250 1.00 89.38 157 GLY A O 1
ATOM 1218 N N . TYR A 1 158 ? 33.441 3.078 -37.296 1.00 92.75 158 TYR A N 1
ATOM 1219 C CA . TYR A 1 158 ? 34.096 2.259 -38.317 1.00 92.75 158 TYR A CA 1
ATOM 1220 C C . TYR A 1 158 ? 33.441 2.398 -39.698 1.00 92.75 158 TYR A C 1
ATOM 1222 O O . TYR A 1 158 ? 34.132 2.608 -40.695 1.00 92.75 158 TYR A O 1
ATOM 1230 N N . THR A 1 159 ? 32.109 2.332 -39.767 1.00 92.62 159 THR A N 1
ATOM 1231 C CA . THR A 1 159 ? 31.377 2.503 -41.036 1.00 92.62 159 THR A CA 1
ATOM 1232 C C . THR A 1 159 ? 31.576 3.898 -41.628 1.00 92.62 159 THR A C 1
ATOM 1234 O O . THR A 1 159 ? 31.774 4.032 -42.836 1.00 92.62 159 THR A O 1
ATOM 1237 N N . LEU A 1 160 ? 31.613 4.930 -40.783 1.00 91.50 160 LEU A N 1
ATOM 1238 C CA . LEU A 1 160 ? 31.844 6.311 -41.202 1.00 91.50 160 LEU A CA 1
ATOM 1239 C C . LEU A 1 160 ? 33.281 6.513 -41.715 1.00 91.50 160 LEU A C 1
ATOM 1241 O O . LEU A 1 160 ? 33.483 7.152 -42.747 1.00 91.50 160 LEU A O 1
ATOM 1245 N N . ALA A 1 161 ? 34.271 5.898 -41.062 1.00 91.75 161 ALA A N 1
ATOM 1246 C CA . ALA A 1 161 ? 35.661 5.906 -41.516 1.00 91.75 161 ALA A CA 1
ATOM 1247 C C . ALA A 1 161 ? 35.843 5.181 -42.861 1.00 91.75 161 ALA A C 1
ATOM 1249 O O . ALA A 1 161 ? 36.531 5.692 -43.745 1.00 91.75 161 ALA A O 1
ATOM 1250 N N . LEU A 1 162 ? 35.192 4.028 -43.055 1.00 91.62 162 LEU A N 1
ATOM 1251 C CA . LEU A 1 162 ? 35.199 3.317 -44.338 1.00 91.62 162 LEU A CA 1
ATOM 1252 C C . LEU A 1 162 ? 34.553 4.136 -45.458 1.00 91.62 162 LEU A C 1
ATOM 1254 O O . LEU A 1 162 ? 35.083 4.176 -46.568 1.00 91.62 162 LEU A O 1
ATOM 1258 N N . ALA A 1 163 ? 33.436 4.809 -45.176 1.00 89.38 163 ALA A N 1
ATOM 1259 C CA . ALA A 1 163 ? 32.773 5.676 -46.144 1.00 89.38 163 ALA A CA 1
ATOM 1260 C C . ALA A 1 163 ? 33.661 6.868 -46.536 1.00 89.38 163 ALA A C 1
ATOM 1262 O O . ALA A 1 163 ? 33.799 7.162 -47.724 1.00 89.38 163 ALA A O 1
ATOM 1263 N N . ALA A 1 164 ? 34.314 7.510 -45.561 1.00 89.75 164 ALA A N 1
ATOM 1264 C CA . ALA A 1 164 ? 35.255 8.599 -45.810 1.00 89.75 164 ALA A CA 1
ATOM 1265 C C . ALA A 1 164 ? 36.460 8.134 -46.645 1.00 89.75 164 ALA A C 1
ATOM 1267 O O . ALA A 1 164 ? 36.819 8.786 -47.624 1.00 89.75 164 ALA A O 1
ATOM 1268 N N . PHE A 1 165 ? 37.030 6.971 -46.318 1.00 89.69 165 PHE A N 1
ATOM 1269 C CA . PHE A 1 165 ? 38.134 6.386 -47.077 1.00 89.69 165 PHE A CA 1
ATOM 1270 C C . PHE A 1 165 ? 37.725 6.027 -48.513 1.00 89.69 165 PHE A C 1
ATOM 1272 O O . PHE A 1 165 ? 38.452 6.324 -49.459 1.00 89.69 165 PHE A O 1
ATOM 1279 N N . GLY A 1 166 ? 36.543 5.434 -48.704 1.00 87.19 166 GLY A N 1
ATOM 1280 C CA . GLY A 1 166 ? 35.998 5.140 -50.031 1.00 87.19 166 GLY A CA 1
ATOM 1281 C C . GLY A 1 166 ? 35.757 6.405 -50.858 1.00 87.19 166 GLY A C 1
ATOM 1282 O O . GLY A 1 166 ? 36.135 6.455 -52.029 1.00 87.19 166 GLY A O 1
ATOM 1283 N N . ALA A 1 167 ? 35.193 7.450 -50.247 1.00 85.94 167 ALA A N 1
ATOM 1284 C CA . ALA A 1 167 ? 34.986 8.743 -50.892 1.00 85.94 167 ALA A CA 1
ATOM 1285 C C . ALA A 1 167 ? 36.315 9.393 -51.308 1.00 85.94 167 ALA A C 1
ATOM 1287 O O . ALA A 1 167 ? 36.448 9.839 -52.449 1.00 85.94 167 ALA A O 1
ATOM 1288 N N . GLU A 1 168 ? 37.323 9.382 -50.430 1.00 86.31 168 GLU A N 1
ATOM 1289 C CA . GLU A 1 168 ? 38.661 9.891 -50.745 1.00 86.31 168 GLU A CA 1
ATOM 1290 C C . GLU A 1 168 ? 39.322 9.082 -51.873 1.00 86.31 168 GLU A C 1
ATOM 1292 O O . GLU A 1 168 ? 39.915 9.648 -52.794 1.00 86.31 168 GLU A O 1
ATOM 1297 N N . HIS A 1 169 ? 39.182 7.755 -51.854 1.00 82.56 169 HIS A N 1
ATOM 1298 C CA . HIS A 1 169 ? 39.742 6.885 -52.883 1.00 82.56 169 HIS A CA 1
ATOM 1299 C C . HIS A 1 169 ? 39.086 7.115 -54.257 1.00 82.56 169 HIS A C 1
ATOM 1301 O O . HIS A 1 169 ? 39.780 7.115 -55.282 1.00 82.56 169 HIS A O 1
ATOM 1307 N N . CYS A 1 170 ? 37.769 7.322 -54.304 1.00 81.81 170 CYS A N 1
ATOM 1308 C CA . CYS A 1 170 ? 37.053 7.682 -55.528 1.00 81.81 170 CYS A CA 1
ATOM 1309 C C . CYS A 1 170 ? 37.464 9.072 -56.029 1.00 81.81 170 CYS A C 1
ATOM 1311 O O . CYS A 1 170 ? 37.726 9.232 -57.219 1.00 81.81 170 CYS A O 1
ATOM 1313 N N . TRP A 1 171 ? 37.608 10.050 -55.128 1.00 79.69 171 TRP A N 1
ATOM 1314 C CA . TRP A 1 171 ? 38.065 11.400 -55.464 1.00 79.69 171 TRP A CA 1
ATOM 1315 C C . TRP A 1 171 ? 39.471 11.401 -56.078 1.00 79.69 171 TRP A C 1
ATOM 1317 O O . TRP A 1 171 ? 39.693 12.001 -57.128 1.00 79.69 171 TRP A O 1
ATOM 1327 N N . ARG A 1 172 ? 40.418 10.660 -55.485 1.00 76.00 172 ARG A N 1
ATOM 1328 C CA . ARG A 1 172 ? 41.795 10.544 -56.001 1.00 76.00 172 ARG A CA 1
ATOM 1329 C C . ARG A 1 172 ? 41.890 9.816 -57.347 1.00 76.00 172 ARG A C 1
ATOM 1331 O O . ARG A 1 172 ? 42.828 10.074 -58.091 1.00 76.00 172 ARG A O 1
ATOM 1338 N N . ARG A 1 173 ? 40.955 8.914 -57.671 1.00 70.56 173 ARG A N 1
ATOM 1339 C CA . ARG A 1 173 ? 40.891 8.232 -58.983 1.00 70.56 173 ARG A CA 1
ATOM 1340 C C . ARG A 1 173 ? 40.099 9.006 -60.044 1.00 70.56 173 ARG A C 1
ATOM 1342 O O . ARG A 1 173 ? 40.241 8.701 -61.222 1.00 70.56 173 ARG A O 1
ATOM 1349 N N . GLY A 1 174 ? 39.268 9.967 -59.639 1.00 61.41 174 GLY A N 1
ATOM 1350 C CA . GLY A 1 174 ? 38.414 10.769 -60.522 1.00 61.41 174 GLY A CA 1
ATOM 1351 C C . GLY A 1 174 ? 39.051 12.056 -61.057 1.00 61.41 174 GLY A C 1
ATOM 1352 O O . GLY A 1 174 ? 38.406 12.758 -61.828 1.00 61.41 174 GLY A O 1
ATOM 1353 N N . LEU A 1 175 ? 40.290 12.371 -60.669 1.00 52.19 175 LEU A N 1
ATOM 1354 C CA . LEU A 1 175 ? 41.075 13.469 -61.236 1.00 52.19 175 LEU A CA 1
ATOM 1355 C C . LEU A 1 175 ? 41.980 12.928 -62.356 1.00 52.19 175 LEU A C 1
ATOM 1357 O O . LEU A 1 175 ? 43.024 12.346 -62.051 1.00 52.19 175 LEU A O 1
ATOM 1361 N N . PRO A 1 176 ? 41.618 13.091 -63.642 1.00 50.00 176 PRO A N 1
ATOM 1362 C CA . PRO A 1 176 ? 42.608 13.035 -64.706 1.00 50.00 176 PRO A CA 1
ATOM 1363 C C . PRO A 1 176 ? 43.533 14.254 -64.564 1.00 50.00 176 PRO A C 1
ATOM 1365 O O . PRO A 1 176 ? 43.054 15.376 -64.380 1.00 50.00 176 PRO A O 1
ATOM 1368 N N . TYR A 1 177 ? 44.846 14.019 -64.605 1.00 50.75 177 TYR A N 1
ATOM 1369 C CA . TYR A 1 177 ? 45.807 15.058 -64.983 1.00 50.75 177 TYR A CA 1
ATOM 1370 C C . TYR A 1 177 ? 45.564 15.484 -66.431 1.00 50.75 177 TYR A C 1
ATOM 1372 O O . TYR A 1 177 ? 45.236 14.589 -67.248 1.00 50.75 177 TYR A O 1
#

Organism: Ixodes scapularis (NCBI:txid6945)

Radius of gyration: 30.44 Å; chains: 1; bounding box: 77×46×93 Å

pLDDT: mean 73.76, std 19.0, range [25.23, 94.5]

Foldseek 3Di:
DDDDDDDDDDDDPPPDDPVVLVVVVVVVVVVCVVPVVLDDPDPVVQVVCQLPHPHDHDDDPLVCQLVCVVVLRLPDDDDPDDSDDDDDDDDDDPPDPCVVVVVVVVVVCVVVCVVVVVSVVSRDDRSDPPVCVVCVVPDPDDDVVVCPVVVVVVVVVVVVVVVVVVVVVVVVVPDDD

Sequence (177 aa):
MLKTDRKSVGGGVMMATPDSTEGTLNTIRQLIEKNGELLVPRKSVGLDKALREDYAYIDTRMGLRGALADMNATTVEVSSGDLGNTYFSMAIQKTCFYKEAFSRISQWLVESGHFIKWEREEQPPNPRKTNIDIVEAASSSLDLSDFLSHLVILLGGYTLALAAFGAEHCWRRGLPY